Protein AF-A0A6J4TIH1-F1 (afdb_monomer_lite)

pLDDT: mean 70.91, std 15.76, range [43.62, 89.94]

InterPro domains:
  IPR004869 Membrane transport protein MMPL domain [PF03176] (9-91)
  IPR050545 HpnN/MmpL-like transporters [PTHR33406] (1-101)

Foldseek 3Di:
DCCVPPVVPCCVVLPPDPDDPPPVCLVVVLCVVVVVLVCVLVCQLVVQLVVLVVVPDDNVVSNVVSCVVCVVVSVVVVVVVLVVLVVLCPDPDPSSVSSSVD

Radius of gyration: 19.24 Å; chains: 1; bounding box: 38×25×51 Å

Structure (mmCIF, N/CA/C/O backbone):
data_AF-A0A6J4TIH1-F1
#
_entry.id   AF-A0A6J4TIH1-F1
#
loop_
_atom_site.group_PDB
_atom_site.id
_atom_site.type_symbol
_atom_site.label_atom_id
_atom_site.label_alt_id
_atom_site.label_comp_id
_atom_site.label_asym_id
_atom_site.label_entity_id
_atom_site.label_seq_id
_atom_site.pdbx_PDB_ins_code
_atom_site.Cartn_x
_atom_site.Cartn_y
_atom_site.Cartn_z
_atom_site.occupancy
_atom_site.B_iso_or_equiv
_atom_site.auth_seq_id
_atom_site.auth_comp_id
_atom_site.auth_asym_id
_atom_site.auth_atom_id
_atom_site.pdbx_PDB_model_num
ATOM 1 N N . MET A 1 1 ? 11.402 -14.692 -13.333 1.00 46.19 1 MET A N 1
ATOM 2 C CA . MET A 1 1 ? 12.532 -13.768 -13.571 1.00 46.19 1 MET A CA 1
ATOM 3 C C . MET A 1 1 ? 13.508 -14.311 -14.611 1.00 46.19 1 MET A C 1
ATOM 5 O O . MET A 1 1 ? 13.666 -13.656 -15.622 1.00 46.19 1 MET A O 1
ATOM 9 N N . VAL A 1 2 ? 14.082 -15.512 -14.465 1.00 50.81 2 VAL A N 1
ATOM 10 C CA . VAL A 1 2 ? 14.968 -16.083 -15.508 1.00 50.81 2 VAL A CA 1
ATOM 11 C C . VAL A 1 2 ? 14.194 -16.576 -16.745 1.00 50.81 2 VAL A C 1
ATOM 13 O O . VAL A 1 2 ? 14.565 -16.234 -17.856 1.00 50.81 2 VAL A O 1
ATOM 16 N N . ALA A 1 3 ? 13.060 -17.266 -16.582 1.00 48.56 3 ALA A N 1
ATOM 17 C CA . ALA A 1 3 ? 12.321 -17.844 -17.719 1.00 48.56 3 ALA A CA 1
ATOM 18 C C . ALA A 1 3 ? 11.703 -16.809 -18.690 1.00 48.56 3 ALA A C 1
ATOM 20 O O . ALA A 1 3 ? 11.668 -17.024 -19.893 1.00 48.56 3 ALA A O 1
ATOM 21 N N . VAL A 1 4 ? 11.253 -15.654 -18.189 1.00 53.22 4 VAL A N 1
ATOM 22 C CA . VAL A 1 4 ? 10.626 -14.609 -19.028 1.00 53.22 4 VAL A CA 1
ATOM 23 C C . VAL A 1 4 ? 11.677 -13.746 -19.742 1.00 53.22 4 VAL A C 1
ATOM 25 O O . VAL A 1 4 ? 11.429 -13.256 -20.838 1.00 53.22 4 VAL A O 1
ATOM 28 N N . PHE A 1 5 ? 12.868 -13.594 -19.148 1.00 51.56 5 PHE A N 1
ATOM 29 C CA . PHE A 1 5 ? 13.918 -12.700 -19.651 1.00 51.56 5 PHE A CA 1
ATOM 30 C C . PHE A 1 5 ? 15.102 -13.418 -20.327 1.00 51.56 5 PHE A C 1
ATOM 32 O O . PHE A 1 5 ? 15.787 -12.781 -21.120 1.00 51.56 5 PHE A O 1
ATOM 39 N N . GLN A 1 6 ? 15.352 -14.710 -20.061 1.00 47.53 6 GLN A N 1
ATOM 40 C CA . GLN A 1 6 ? 16.402 -15.497 -20.737 1.00 47.53 6 GLN A CA 1
ATOM 41 C C . GLN A 1 6 ? 15.868 -16.439 -21.825 1.00 47.53 6 GLN A C 1
ATOM 43 O O . GLN A 1 6 ? 16.537 -16.598 -22.840 1.00 47.53 6 GLN A O 1
ATOM 48 N N . GLU A 1 7 ? 14.684 -17.044 -21.660 1.00 49.09 7 GLU A N 1
ATOM 49 C CA . GLU A 1 7 ? 14.165 -18.044 -22.618 1.00 49.09 7 GLU A CA 1
ATOM 50 C C . GLU A 1 7 ? 13.254 -17.457 -23.710 1.00 49.09 7 GLU A C 1
ATOM 52 O O . GLU A 1 7 ? 12.718 -18.188 -24.538 1.00 49.09 7 GLU A O 1
ATOM 57 N N . GLY A 1 8 ? 13.077 -16.133 -23.759 1.00 48.53 8 GLY A N 1
ATOM 58 C CA . GLY A 1 8 ? 12.398 -15.478 -24.881 1.00 48.53 8 GLY A CA 1
ATOM 59 C C . GLY A 1 8 ? 10.895 -15.761 -24.995 1.00 48.53 8 GLY A C 1
ATOM 60 O O . GLY A 1 8 ? 10.289 -15.399 -26.004 1.00 48.53 8 GLY A O 1
ATOM 61 N N . ILE A 1 9 ? 10.254 -16.337 -23.973 1.00 46.22 9 ILE A N 1
ATOM 62 C CA . ILE A 1 9 ? 8.791 -16.463 -23.931 1.00 46.22 9 ILE A CA 1
ATOM 63 C C . ILE A 1 9 ? 8.204 -15.082 -23.591 1.00 46.22 9 ILE A C 1
ATOM 65 O O . ILE A 1 9 ? 8.016 -14.733 -22.429 1.00 46.22 9 ILE A O 1
ATOM 69 N N . GLY A 1 10 ? 7.970 -14.272 -24.632 1.00 46.09 10 GLY A N 1
ATOM 70 C CA . GLY A 1 10 ? 7.371 -12.930 -24.552 1.00 46.09 10 GLY A CA 1
ATOM 71 C C . GLY A 1 10 ? 8.274 -11.773 -25.004 1.00 46.09 10 GLY A C 1
ATOM 72 O O . GLY A 1 10 ? 7.787 -10.657 -25.174 1.00 46.09 10 GLY A O 1
ATOM 73 N N . ALA A 1 11 ? 9.559 -12.031 -25.275 1.00 46.50 11 ALA A N 1
ATOM 74 C CA . ALA A 1 11 ? 10.525 -11.005 -25.689 1.00 46.50 11 ALA A CA 1
ATOM 75 C C . ALA A 1 11 ? 10.183 -10.347 -27.043 1.00 46.50 11 ALA A C 1
ATOM 77 O O . ALA A 1 11 ? 10.434 -9.156 -27.234 1.00 46.50 11 ALA A O 1
ATOM 78 N N . SER A 1 12 ? 9.536 -11.080 -27.960 1.00 45.31 12 SER A N 1
ATOM 79 C CA . SER A 1 12 ? 9.187 -10.555 -29.290 1.00 45.31 12 SER A CA 1
ATOM 80 C C . SER A 1 12 ? 7.932 -9.673 -29.313 1.00 45.31 12 SER A C 1
ATOM 82 O O . SER A 1 12 ? 7.737 -8.950 -30.285 1.00 45.31 12 SER A O 1
ATOM 84 N N . LEU A 1 13 ? 7.082 -9.697 -28.276 1.00 47.72 13 LEU A N 1
ATOM 85 C CA . LEU A 1 13 ? 5.905 -8.815 -28.203 1.00 47.72 13 LEU A CA 1
ATOM 86 C C . LEU A 1 13 ? 6.241 -7.435 -27.617 1.00 47.72 13 LEU A C 1
ATOM 88 O O . LEU A 1 13 ? 5.481 -6.489 -27.799 1.00 47.72 13 LEU A O 1
ATOM 92 N N . ILE A 1 14 ? 7.376 -7.315 -26.920 1.00 48.47 14 ILE A N 1
ATOM 93 C CA . ILE A 1 14 ? 7.751 -6.119 -26.147 1.00 48.47 14 ILE A CA 1
ATOM 94 C C . ILE A 1 14 ? 8.839 -5.296 -26.868 1.00 48.47 14 ILE A C 1
ATOM 96 O O . ILE A 1 14 ? 9.144 -4.172 -26.463 1.00 48.47 14 ILE A O 1
ATOM 100 N N . GLY A 1 15 ? 9.376 -5.786 -27.993 1.00 46.56 15 GLY A N 1
ATOM 101 C CA . GLY A 1 15 ? 10.412 -5.079 -28.757 1.00 46.56 15 GLY A CA 1
ATOM 102 C C . GLY A 1 15 ? 11.710 -4.922 -27.964 1.00 46.56 15 GLY A C 1
ATOM 103 O O . GLY A 1 15 ? 12.391 -3.907 -28.083 1.00 46.56 15 GLY A O 1
ATOM 104 N N . ALA A 1 16 ? 12.013 -5.894 -27.101 1.00 47.56 16 ALA A N 1
ATOM 105 C CA . ALA A 1 16 ? 13.314 -5.997 -26.468 1.00 47.56 16 ALA A CA 1
ATOM 106 C C . ALA A 1 16 ? 14.257 -6.637 -27.487 1.00 47.56 16 ALA A C 1
ATOM 108 O O . ALA A 1 16 ? 14.417 -7.857 -27.515 1.00 47.56 16 ALA A O 1
ATOM 109 N N . ASP A 1 17 ? 14.833 -5.808 -28.360 1.00 43.62 17 ASP A N 1
ATOM 110 C CA . ASP A 1 17 ? 15.997 -6.236 -29.118 1.00 43.62 17 ASP A CA 1
ATOM 111 C C . ASP A 1 17 ? 17.063 -6.686 -28.116 1.00 43.62 17 ASP A C 1
ATOM 113 O O . ASP A 1 17 ? 17.471 -5.965 -27.203 1.00 43.62 17 ASP A O 1
ATOM 117 N N . SER A 1 18 ? 17.405 -7.956 -28.265 1.00 45.50 18 SER A N 1
ATOM 118 C CA . SER A 1 18 ? 18.535 -8.679 -27.709 1.00 45.50 18 SER A CA 1
ATOM 119 C C . SER A 1 18 ? 19.646 -7.761 -27.176 1.00 45.50 18 SER A C 1
ATOM 121 O O . SER A 1 18 ? 20.393 -7.171 -27.951 1.00 45.50 18 SER A O 1
ATOM 123 N N . GLY A 1 19 ? 19.809 -7.700 -25.850 1.00 43.66 19 GLY A N 1
ATOM 124 C CA . GLY A 1 19 ? 21.069 -7.243 -25.251 1.00 43.66 19 GLY A CA 1
ATOM 125 C C . GLY A 1 19 ? 21.068 -5.921 -24.487 1.00 43.66 19 GLY A C 1
ATOM 126 O O . GLY A 1 19 ? 22.111 -5.275 -24.442 1.00 43.66 19 GLY A O 1
ATOM 127 N N . VAL A 1 20 ? 19.978 -5.526 -23.822 1.00 49.59 20 VAL A N 1
ATOM 128 C CA . VAL A 1 20 ? 20.080 -4.479 -22.789 1.00 49.59 20 VAL A CA 1
ATOM 129 C C . VAL A 1 20 ? 20.396 -5.134 -21.439 1.00 49.59 20 VAL A C 1
ATOM 131 O O . VAL A 1 20 ? 19.576 -5.914 -20.947 1.00 49.59 20 VAL A O 1
ATOM 134 N N . PRO A 1 21 ? 21.572 -4.872 -20.829 1.00 50.31 21 PRO A N 1
ATOM 135 C CA . PRO A 1 21 ? 21.892 -5.376 -19.500 1.00 50.31 21 PRO A CA 1
ATOM 136 C C . PRO A 1 21 ? 20.811 -4.927 -18.520 1.00 50.31 21 PRO A C 1
ATOM 138 O O . PRO A 1 21 ? 20.449 -3.749 -18.510 1.00 50.31 21 PRO A O 1
ATOM 141 N N . 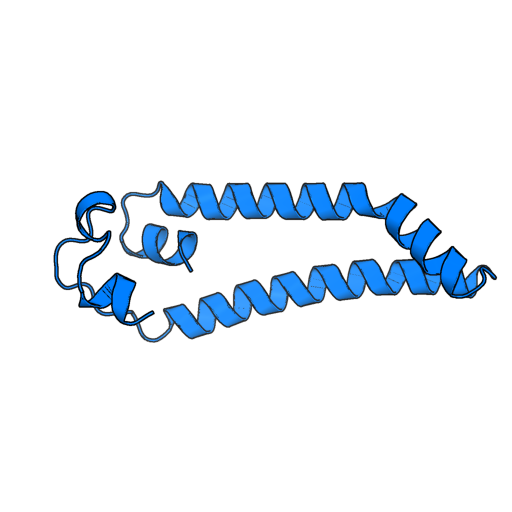ILE A 1 22 ? 20.311 -5.836 -17.676 1.00 53.75 22 ILE A N 1
ATOM 142 C CA . ILE A 1 22 ? 19.524 -5.429 -16.507 1.00 53.75 22 ILE A CA 1
ATOM 143 C C . ILE A 1 22 ? 20.420 -4.477 -15.725 1.00 53.75 22 ILE A C 1
ATOM 145 O O . ILE A 1 22 ? 21.454 -4.883 -15.192 1.00 53.75 22 ILE A O 1
ATOM 149 N N . ILE A 1 23 ? 20.062 -3.198 -15.709 1.00 57.59 23 ILE A N 1
ATOM 150 C CA . ILE A 1 23 ? 20.846 -2.205 -14.995 1.00 57.59 23 ILE A CA 1
ATOM 151 C C . ILE A 1 23 ? 20.732 -2.581 -13.517 1.00 57.59 23 ILE A C 1
ATOM 153 O O . ILE A 1 23 ? 19.625 -2.638 -12.987 1.00 57.59 23 ILE A O 1
ATOM 157 N N . SER A 1 24 ? 21.848 -2.880 -12.849 1.00 65.94 24 SER A N 1
ATOM 158 C CA . SER A 1 24 ? 21.854 -3.482 -11.503 1.00 65.94 24 SER A CA 1
ATOM 159 C C . SER A 1 24 ? 21.087 -2.682 -10.435 1.00 65.94 24 SER A C 1
ATOM 161 O O . SER A 1 24 ? 20.780 -3.221 -9.376 1.00 65.94 24 SER A O 1
ATOM 163 N N . PHE A 1 25 ? 20.752 -1.413 -10.697 1.00 68.94 25 PHE A N 1
ATOM 164 C CA . PHE A 1 25 ? 19.943 -0.570 -9.809 1.00 68.94 25 PHE A CA 1
ATOM 165 C C . PHE A 1 25 ? 18.424 -0.770 -9.959 1.00 68.94 25 PHE A C 1
ATOM 167 O O . PHE A 1 25 ? 17.672 -0.387 -9.064 1.00 68.94 25 PHE A O 1
ATOM 174 N N . LEU A 1 26 ? 17.962 -1.372 -11.060 1.00 69.50 26 LEU A N 1
ATOM 175 C CA . LEU A 1 26 ? 16.541 -1.497 -11.383 1.00 69.50 26 LEU A CA 1
ATOM 176 C C . LEU A 1 26 ? 15.764 -2.318 -10.334 1.00 69.50 26 LEU A C 1
ATOM 178 O O . LEU A 1 26 ? 14.747 -1.824 -9.850 1.00 69.50 26 LEU A O 1
ATOM 182 N N . PRO A 1 27 ? 16.248 -3.491 -9.867 1.00 72.56 27 PRO A N 1
ATOM 183 C CA . PRO A 1 27 ? 15.567 -4.240 -8.807 1.00 72.56 27 PRO A CA 1
ATOM 184 C C . PRO A 1 27 ? 15.548 -3.503 -7.462 1.00 72.56 27 PRO A C 1
ATOM 186 O O . PRO A 1 27 ? 14.560 -3.571 -6.737 1.00 72.56 27 PRO A O 1
ATOM 189 N N . VAL A 1 28 ? 16.623 -2.779 -7.130 1.00 80.62 28 VAL A N 1
ATOM 190 C CA . VAL A 1 28 ? 16.723 -2.001 -5.881 1.00 80.62 28 VAL A CA 1
ATOM 191 C C . VAL A 1 28 ? 15.705 -0.865 -5.878 1.00 80.62 28 VAL A C 1
ATOM 193 O O . VAL A 1 28 ? 15.043 -0.614 -4.876 1.00 80.62 28 VAL A O 1
ATOM 196 N N . MET A 1 29 ? 15.551 -0.199 -7.014 1.00 77.12 29 MET A N 1
ATOM 197 C CA . MET A 1 29 ? 14.593 0.880 -7.186 1.00 77.12 29 MET A CA 1
ATOM 198 C C . MET A 1 29 ? 13.147 0.384 -7.219 1.00 77.12 29 MET A C 1
ATOM 200 O O . MET A 1 29 ? 12.304 0.987 -6.564 1.00 77.12 29 MET A O 1
ATOM 204 N N . LEU A 1 30 ? 12.855 -0.720 -7.916 1.00 76.75 30 LEU A N 1
ATOM 205 C CA . LEU A 1 30 ? 11.534 -1.357 -7.871 1.00 76.75 30 LEU A CA 1
ATOM 206 C C . LEU A 1 30 ? 11.171 -1.751 -6.441 1.00 76.75 30 LEU A C 1
ATOM 208 O O . LEU A 1 30 ? 10.081 -1.432 -5.975 1.00 76.75 30 LEU A O 1
ATOM 212 N N . PHE A 1 31 ? 12.112 -2.360 -5.713 1.00 80.00 31 PHE A N 1
ATOM 213 C CA . PHE A 1 31 ? 11.930 -2.659 -4.299 1.00 80.00 31 PHE A CA 1
ATOM 214 C C . PHE A 1 31 ? 11.636 -1.391 -3.490 1.00 80.00 31 PHE A C 1
ATOM 216 O O . PHE A 1 31 ? 10.671 -1.374 -2.736 1.00 80.00 31 PHE A O 1
ATOM 223 N N . ALA A 1 32 ? 12.409 -0.317 -3.675 1.00 83.56 32 ALA A N 1
ATOM 224 C CA . ALA A 1 32 ? 12.193 0.946 -2.972 1.00 83.56 32 ALA A CA 1
ATOM 225 C C . ALA A 1 32 ? 10.815 1.566 -3.272 1.00 83.56 32 ALA A C 1
ATOM 227 O O . ALA A 1 32 ? 10.136 2.005 -2.346 1.00 83.56 32 ALA A O 1
ATOM 228 N N . ILE A 1 33 ? 10.379 1.563 -4.537 1.00 81.44 33 ILE A N 1
ATOM 229 C CA . ILE A 1 33 ? 9.079 2.103 -4.958 1.00 81.44 33 ILE A CA 1
ATOM 230 C C . ILE A 1 33 ? 7.936 1.260 -4.388 1.00 81.44 33 ILE A C 1
ATOM 232 O O . ILE A 1 33 ? 7.037 1.807 -3.755 1.00 81.44 33 ILE A O 1
ATOM 236 N N . LEU A 1 34 ? 7.973 -0.063 -4.569 1.00 82.31 34 LEU A N 1
ATOM 237 C CA . LEU A 1 34 ? 6.929 -0.967 -4.077 1.00 82.31 34 LEU A CA 1
ATOM 238 C C . LEU A 1 34 ? 6.851 -0.959 -2.548 1.00 82.31 34 LEU A C 1
ATOM 240 O O . LEU A 1 34 ? 5.759 -0.958 -1.980 1.00 82.31 34 LEU A O 1
ATOM 244 N N . PHE A 1 35 ? 8.002 -0.931 -1.874 1.00 83.81 35 PHE A N 1
ATOM 245 C CA . PHE A 1 35 ? 8.069 -0.883 -0.419 1.00 83.81 35 PHE A CA 1
ATOM 246 C C . PHE A 1 35 ? 7.566 0.455 0.130 1.00 83.81 35 PHE A C 1
ATOM 248 O O . PHE A 1 35 ? 6.758 0.455 1.057 1.00 83.81 35 PHE A O 1
ATOM 255 N N . GLY A 1 36 ? 7.988 1.579 -0.459 1.00 83.19 36 GLY A N 1
ATOM 256 C CA . GLY A 1 36 ? 7.498 2.907 -0.083 1.00 83.19 36 GLY A CA 1
ATOM 257 C C . GLY A 1 36 ? 5.989 3.023 -0.280 1.00 83.19 36 GLY A C 1
ATOM 258 O O . GLY A 1 36 ? 5.267 3.403 0.637 1.00 83.19 36 GLY A O 1
ATOM 259 N N . LEU A 1 37 ? 5.496 2.565 -1.430 1.00 80.31 37 LEU A N 1
ATOM 260 C CA . LEU A 1 37 ? 4.072 2.566 -1.733 1.00 80.31 37 LEU A CA 1
ATOM 261 C C . LEU A 1 37 ? 3.266 1.699 -0.747 1.00 80.31 37 LEU A C 1
ATOM 263 O O . LEU A 1 37 ? 2.200 2.096 -0.280 1.00 80.31 37 LEU A O 1
ATOM 267 N N . SER A 1 38 ? 3.788 0.522 -0.396 1.00 82.50 38 SER A N 1
ATOM 268 C CA . SER A 1 38 ? 3.181 -0.370 0.597 1.00 82.50 38 SER A CA 1
ATOM 269 C C . SER A 1 38 ? 3.134 0.258 1.994 1.00 82.50 38 SER A C 1
ATOM 271 O O . SER A 1 38 ? 2.114 0.155 2.681 1.00 82.50 38 SER A O 1
ATOM 273 N N . MET A 1 39 ? 4.209 0.940 2.409 1.00 86.38 39 MET A N 1
ATOM 274 C CA . MET A 1 39 ? 4.271 1.627 3.700 1.00 86.38 39 MET A CA 1
ATOM 275 C C . MET A 1 39 ? 3.206 2.721 3.791 1.00 86.38 39 MET A C 1
ATOM 277 O O . MET A 1 39 ? 2.466 2.756 4.775 1.00 86.38 39 MET A O 1
ATOM 281 N N . ASP A 1 40 ? 3.069 3.541 2.751 1.00 80.81 40 ASP A N 1
ATOM 282 C CA . ASP A 1 40 ? 2.095 4.632 2.721 1.00 80.81 40 ASP A CA 1
ATOM 283 C C . ASP A 1 40 ? 0.656 4.105 2.839 1.00 80.81 40 ASP A C 1
ATOM 285 O O . ASP A 1 40 ? -0.147 4.648 3.602 1.00 80.81 40 ASP A O 1
ATOM 289 N N . TYR A 1 41 ? 0.330 2.988 2.180 1.00 81.44 41 TYR A N 1
ATOM 290 C CA . TYR A 1 41 ? -0.996 2.373 2.295 1.00 81.44 41 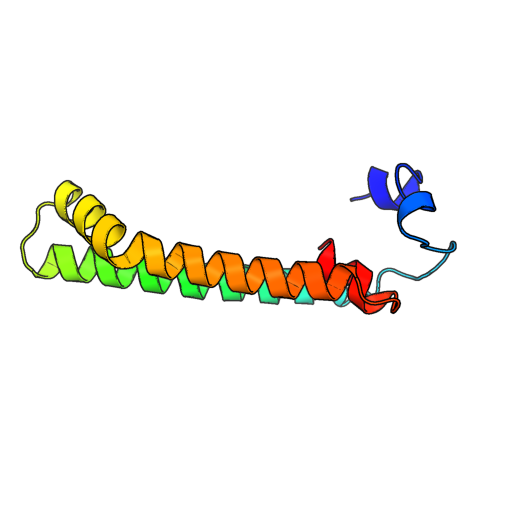TYR A CA 1
ATOM 291 C C . TYR A 1 41 ? -1.250 1.721 3.650 1.00 81.44 41 TYR A C 1
ATOM 293 O O . TYR A 1 41 ? -2.314 1.934 4.240 1.00 81.44 41 TYR A O 1
ATOM 301 N N . ASN A 1 42 ? -0.300 0.929 4.154 1.00 83.25 42 ASN A N 1
ATOM 302 C CA . ASN A 1 42 ? -0.481 0.229 5.422 1.00 83.25 42 ASN A CA 1
ATOM 303 C C . ASN A 1 42 ? -0.592 1.208 6.583 1.00 83.25 42 ASN A C 1
ATOM 305 O O . ASN A 1 42 ? -1.461 1.030 7.432 1.00 83.25 42 ASN A O 1
ATOM 309 N N . VAL A 1 43 ? 0.236 2.255 6.608 1.00 84.38 43 VAL A N 1
ATOM 310 C CA . VAL A 1 43 ? 0.185 3.278 7.657 1.00 84.38 43 VAL A CA 1
ATOM 311 C C . VAL A 1 43 ? -1.141 4.032 7.603 1.00 84.38 43 VAL A C 1
ATOM 313 O O . VAL A 1 43 ? -1.776 4.213 8.643 1.00 84.38 43 VAL A O 1
ATOM 316 N N . PHE A 1 44 ? -1.613 4.411 6.412 1.00 83.12 44 PHE A N 1
ATOM 317 C CA . PHE A 1 44 ? -2.884 5.124 6.278 1.00 83.12 44 PHE A CA 1
ATOM 318 C C . PHE A 1 44 ? -4.085 4.255 6.676 1.00 83.12 44 PHE A C 1
ATOM 320 O O . PHE A 1 44 ? -4.995 4.727 7.357 1.00 83.12 44 PHE A O 1
ATOM 327 N N . LEU A 1 45 ? -4.079 2.972 6.302 1.00 84.62 45 LEU A N 1
ATOM 328 C CA . LEU A 1 45 ? -5.119 2.019 6.683 1.00 84.62 45 LEU A CA 1
ATOM 329 C C . LEU A 1 45 ? -5.108 1.756 8.197 1.00 84.62 45 LEU A C 1
ATOM 331 O O . LEU A 1 45 ? -6.151 1.871 8.845 1.00 84.62 45 LEU A O 1
ATOM 335 N N . LEU A 1 46 ? -3.940 1.449 8.776 1.00 86.56 46 LEU A N 1
ATOM 336 C CA . LEU A 1 46 ? -3.814 1.182 10.211 1.00 86.56 46 LEU A CA 1
ATOM 337 C C . LEU A 1 46 ? -4.180 2.398 11.051 1.00 86.56 46 LEU A C 1
ATOM 339 O O . LEU A 1 46 ? -4.887 2.239 12.040 1.00 86.56 46 LEU A O 1
ATOM 343 N N . SER A 1 47 ? -3.732 3.596 10.664 1.00 87.00 47 SER A N 1
ATOM 344 C CA . SER A 1 47 ? -4.028 4.830 11.398 1.00 87.00 47 SER A CA 1
ATOM 345 C C . SER A 1 47 ? -5.531 5.020 11.587 1.00 87.00 47 SER A C 1
ATOM 347 O O . SER A 1 47 ? -5.960 5.500 12.630 1.00 87.00 47 SER A O 1
ATOM 349 N N . ARG A 1 48 ? -6.333 4.597 10.612 1.00 83.56 48 ARG A N 1
ATOM 350 C CA . ARG A 1 48 ? -7.779 4.824 10.576 1.00 83.56 48 ARG A CA 1
ATOM 351 C C . ARG A 1 48 ? -8.567 3.737 11.279 1.00 83.56 48 ARG A C 1
ATOM 353 O O . ARG A 1 48 ? -9.552 4.030 11.947 1.00 83.56 48 ARG A O 1
ATOM 360 N N . ILE A 1 49 ? -8.095 2.496 11.189 1.00 85.88 49 ILE A N 1
ATOM 361 C CA . ILE A 1 49 ? -8.582 1.407 12.043 1.00 85.88 49 ILE A CA 1
ATOM 362 C C . ILE A 1 49 ? -8.287 1.736 13.513 1.00 85.88 49 ILE A C 1
ATOM 364 O O . ILE A 1 49 ? -9.136 1.528 14.374 1.00 85.88 49 ILE A O 1
ATOM 368 N N . HIS A 1 50 ? -7.105 2.288 13.796 1.00 87.06 50 HIS A N 1
ATOM 369 C CA . HIS A 1 50 ? -6.709 2.695 15.140 1.00 87.06 50 HIS A CA 1
ATOM 370 C C . HIS A 1 50 ? -7.519 3.894 15.655 1.00 87.06 50 HIS A C 1
ATOM 372 O O . HIS A 1 50 ? -7.923 3.896 16.811 1.00 87.06 50 HIS A O 1
ATOM 378 N N . GLU A 1 51 ? -7.813 4.878 14.803 1.00 87.00 51 GLU A N 1
ATOM 379 C CA . GLU A 1 51 ? -8.698 6.002 15.136 1.00 87.00 51 GLU A CA 1
ATOM 380 C C . GLU A 1 51 ? -10.109 5.515 15.501 1.00 87.00 51 GLU A C 1
ATOM 382 O O . GLU A 1 51 ? -10.602 5.855 16.572 1.00 87.00 51 GLU A O 1
ATOM 387 N N . ALA A 1 52 ? -10.703 4.619 14.701 1.00 84.75 52 ALA A N 1
ATOM 388 C CA . ALA A 1 52 ? -12.004 4.014 15.010 1.00 84.75 52 ALA A CA 1
ATOM 389 C C . ALA A 1 52 ? -11.981 3.200 16.319 1.00 84.75 52 ALA A C 1
ATOM 391 O O . ALA A 1 52 ? -12.932 3.225 17.096 1.00 84.75 52 ALA A O 1
ATOM 392 N N . TYR A 1 53 ? -10.878 2.502 16.602 1.00 87.94 53 TYR A N 1
ATOM 393 C CA . TYR A 1 53 ? -10.698 1.795 17.872 1.00 87.94 53 TYR A CA 1
ATOM 394 C C . TYR A 1 53 ? -10.609 2.754 19.069 1.00 87.94 53 TYR A C 1
ATOM 396 O O . TYR A 1 53 ? -11.225 2.510 20.104 1.00 87.94 53 TYR A O 1
ATOM 404 N N . ASN A 1 54 ? -9.895 3.873 18.923 1.00 89.94 54 ASN A N 1
ATOM 405 C CA . ASN A 1 54 ? -9.790 4.899 19.963 1.00 89.94 54 ASN A CA 1
ATOM 406 C C . ASN A 1 54 ? -11.112 5.652 20.191 1.00 89.94 54 ASN A C 1
ATOM 408 O O . ASN A 1 54 ? -11.355 6.114 21.303 1.00 89.94 54 ASN A O 1
ATOM 412 N N . GLU A 1 55 ? -11.978 5.741 19.178 1.00 87.88 55 GLU A N 1
ATOM 413 C CA . GLU A 1 55 ? -13.349 6.264 19.300 1.00 87.88 55 GLU A CA 1
ATOM 414 C C . GLU A 1 55 ? -14.283 5.331 20.101 1.00 87.88 55 GLU A C 1
ATOM 416 O O . GLU A 1 55 ? -15.386 5.737 20.470 1.00 87.88 55 GLU A O 1
ATOM 421 N N . GLY A 1 56 ? -13.832 4.116 20.441 1.00 88.50 56 GLY A N 1
ATOM 422 C CA . GLY A 1 56 ? -14.548 3.175 21.305 1.00 88.50 56 GLY A CA 1
ATOM 423 C C . GLY A 1 56 ? -15.169 1.978 20.583 1.00 88.50 56 GLY A C 1
ATOM 424 O O . GLY A 1 56 ? -15.863 1.189 21.230 1.00 88.50 56 GLY A O 1
ATOM 425 N N . ASP A 1 57 ? -14.921 1.805 19.279 1.00 86.44 57 ASP A N 1
ATOM 426 C CA . ASP A 1 57 ? -15.390 0.622 18.556 1.00 86.44 57 ASP A CA 1
ATOM 427 C C . ASP A 1 57 ? -14.720 -0.655 19.083 1.00 86.44 57 ASP A C 1
ATOM 429 O O . ASP A 1 57 ? -13.540 -0.691 19.452 1.00 86.44 57 ASP A O 1
ATOM 433 N N . ARG A 1 58 ? -15.457 -1.770 19.042 1.00 89.81 58 ARG A N 1
ATOM 434 C CA . ARG A 1 58 ? -14.867 -3.090 19.297 1.00 89.81 58 ARG A CA 1
ATOM 435 C C . ARG A 1 58 ? -13.873 -3.426 18.178 1.00 89.81 58 ARG A C 1
ATOM 437 O O . ARG A 1 58 ? -14.130 -3.072 17.031 1.00 89.81 58 ARG A O 1
ATOM 444 N N . PRO A 1 59 ? -12.822 -4.234 18.429 1.00 85.12 59 PRO A N 1
ATOM 445 C CA . PRO A 1 59 ? -11.759 -4.499 17.449 1.00 85.12 59 PRO A CA 1
ATOM 446 C C . PRO A 1 59 ? -12.249 -4.896 16.048 1.00 85.12 59 PRO A C 1
ATOM 448 O O . PRO A 1 59 ? -11.681 -4.495 15.037 1.00 85.12 59 PRO A O 1
ATOM 451 N N . ARG A 1 60 ? -13.327 -5.686 15.975 1.00 87.81 60 ARG A N 1
ATOM 452 C CA . ARG A 1 60 ? -13.926 -6.115 14.705 1.00 87.81 60 ARG A CA 1
ATOM 453 C C . ARG A 1 60 ? -14.700 -4.993 14.006 1.00 87.81 60 ARG A C 1
ATOM 455 O O . ARG A 1 60 ? -14.692 -4.933 12.782 1.00 87.81 60 ARG A O 1
ATOM 462 N N . GLU A 1 61 ? -15.369 -4.135 14.765 1.00 87.56 61 GLU A N 1
ATOM 463 C CA . GLU A 1 61 ? -16.131 -2.996 14.245 1.00 87.56 61 GLU A CA 1
ATOM 464 C C . GLU A 1 61 ? -15.190 -1.904 13.735 1.00 87.56 61 GLU A C 1
ATOM 466 O O . GLU A 1 61 ? -15.393 -1.425 12.623 1.00 87.56 61 GLU A O 1
ATOM 471 N N . SER A 1 62 ? -14.080 -1.638 14.434 1.00 86.75 62 SER A N 1
ATOM 472 C CA . SER A 1 62 ? -13.063 -0.665 14.006 1.00 86.75 62 SER A CA 1
ATOM 473 C C . SER A 1 62 ? -12.461 -1.007 12.640 1.00 86.75 62 SER A C 1
ATOM 475 O O . SER A 1 62 ? -12.208 -0.121 11.826 1.00 86.75 62 SER A O 1
ATOM 477 N N . VAL A 1 63 ? -12.260 -2.300 12.350 1.00 86.06 63 VAL A N 1
ATOM 478 C CA . VAL A 1 63 ? -11.782 -2.756 11.032 1.00 86.06 63 VAL A CA 1
ATOM 479 C C . VAL A 1 63 ? -12.843 -2.519 9.956 1.00 86.06 63 VAL A C 1
ATOM 481 O O . VAL A 1 63 ? -12.522 -2.014 8.882 1.00 86.06 63 VAL A O 1
ATOM 484 N N . ILE A 1 64 ? -14.110 -2.839 10.239 1.00 86.81 64 ILE A N 1
ATOM 485 C CA . ILE A 1 64 ? -15.219 -2.659 9.289 1.00 86.81 64 ILE A CA 1
ATOM 486 C C . ILE A 1 64 ? -15.442 -1.168 8.999 1.00 86.81 64 ILE A C 1
ATOM 488 O O . ILE A 1 64 ? -15.546 -0.779 7.835 1.00 86.81 64 ILE A O 1
ATOM 492 N N . HIS A 1 65 ? -15.466 -0.324 10.030 1.00 85.25 65 HIS A N 1
ATOM 493 C CA . HIS A 1 65 ? -15.621 1.122 9.892 1.00 85.25 65 HIS A CA 1
ATOM 494 C C . HIS A 1 65 ? -14.408 1.781 9.234 1.00 85.25 65 HIS A C 1
ATOM 496 O O . HIS A 1 65 ? -14.581 2.550 8.284 1.00 85.25 65 HIS A O 1
ATOM 502 N N . GLY A 1 66 ? -13.190 1.442 9.666 1.00 82.56 66 GLY A N 1
ATOM 503 C CA . GLY A 1 66 ? -11.956 1.957 9.074 1.00 82.56 66 GLY A CA 1
ATOM 504 C C . GLY A 1 66 ? -11.857 1.623 7.584 1.00 82.56 66 GLY A C 1
ATOM 505 O O . GLY A 1 66 ? -11.583 2.499 6.760 1.00 82.56 66 GLY A O 1
ATOM 506 N N . MET A 1 67 ? -12.184 0.382 7.210 1.00 83.00 67 MET A N 1
ATOM 507 C CA . MET A 1 67 ? -12.166 -0.046 5.812 1.00 83.00 67 MET A CA 1
ATOM 508 C C . MET A 1 67 ? -13.325 0.543 4.996 1.00 83.00 67 MET A C 1
ATOM 510 O O . MET A 1 67 ? -13.122 0.943 3.851 1.00 83.00 67 MET A O 1
ATOM 514 N N . GLY A 1 68 ? -14.522 0.669 5.575 1.00 83.56 68 GLY A N 1
ATOM 515 C CA . GLY A 1 68 ? -15.683 1.256 4.902 1.00 83.56 68 GLY A CA 1
ATOM 516 C C . GLY A 1 68 ? -15.527 2.750 4.600 1.00 83.56 68 GLY A C 1
ATOM 517 O O . GLY A 1 68 ? -15.943 3.214 3.537 1.00 83.56 68 GLY A O 1
ATOM 518 N N . ARG A 1 69 ? -14.890 3.507 5.502 1.00 78.19 69 ARG A N 1
ATOM 519 C CA . ARG A 1 69 ? -14.734 4.964 5.372 1.00 78.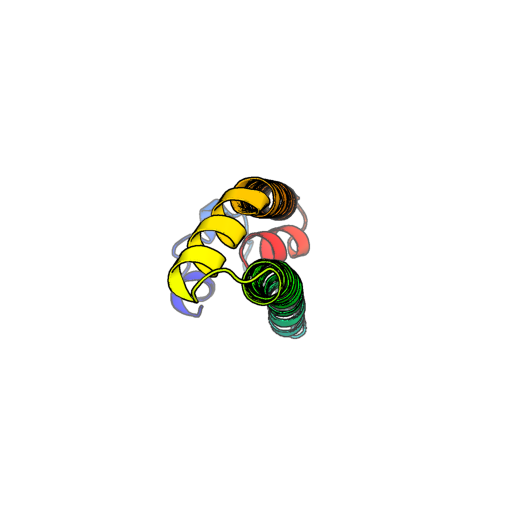19 69 ARG A CA 1
ATOM 520 C C . ARG A 1 69 ? -13.627 5.343 4.377 1.00 78.19 69 ARG A C 1
ATOM 522 O O . ARG A 1 69 ? -13.742 6.364 3.704 1.00 78.19 69 ARG A O 1
ATOM 529 N N . ILE A 1 70 ? -12.578 4.523 4.252 1.00 76.75 70 ILE A N 1
ATOM 530 C CA . ILE A 1 70 ? -11.348 4.883 3.513 1.00 76.75 70 ILE A CA 1
ATOM 531 C C . ILE A 1 70 ? -11.004 3.934 2.366 1.00 76.75 70 ILE A C 1
ATOM 533 O O . ILE A 1 70 ? -10.213 4.294 1.493 1.00 76.75 70 ILE A O 1
ATOM 537 N N . GLY A 1 71 ? -11.679 2.788 2.263 1.00 78.00 71 GLY A N 1
ATOM 538 C CA . GLY A 1 71 ? -11.460 1.821 1.188 1.00 78.00 71 GLY A CA 1
ATOM 539 C C . GLY A 1 71 ? -11.552 2.439 -0.208 1.00 78.00 71 GLY A C 1
ATOM 540 O O . GLY A 1 71 ? -10.699 2.170 -1.047 1.00 78.00 71 GLY A O 1
ATOM 541 N N . LYS A 1 72 ? -12.509 3.349 -0.449 1.00 82.31 72 LYS A N 1
ATOM 542 C CA . LYS A 1 72 ? -12.612 4.056 -1.740 1.00 82.31 72 LYS A CA 1
ATOM 543 C C . LYS A 1 72 ? -11.373 4.905 -2.035 1.00 82.31 72 LYS A C 1
ATOM 545 O O . LYS A 1 72 ? -10.868 4.853 -3.148 1.00 82.31 72 LYS A O 1
ATOM 550 N N . VAL A 1 73 ? -10.871 5.653 -1.052 1.00 83.94 73 VAL A N 1
ATOM 551 C CA . VAL A 1 73 ? -9.692 6.522 -1.212 1.00 83.94 73 VAL A CA 1
ATOM 552 C C . VAL A 1 73 ? -8.450 5.693 -1.547 1.00 83.94 73 VAL A C 1
ATOM 554 O O . VAL A 1 73 ? -7.724 6.034 -2.477 1.00 83.94 73 VAL A O 1
ATOM 557 N N . VAL A 1 74 ? -8.250 4.568 -0.853 1.00 80.75 74 VAL A N 1
ATOM 558 C CA . VAL A 1 74 ? -7.129 3.646 -1.109 1.00 80.75 74 VAL A CA 1
ATOM 559 C C . VAL A 1 74 ? -7.224 3.037 -2.509 1.00 80.75 74 VAL A C 1
ATOM 561 O O . VAL A 1 74 ? -6.230 3.001 -3.230 1.00 80.75 74 VAL A O 1
ATOM 564 N N . VAL A 1 75 ? -8.420 2.622 -2.936 1.00 83.00 75 VAL A N 1
ATOM 565 C CA . VAL A 1 75 ? -8.643 2.073 -4.284 1.00 83.00 75 VAL A CA 1
ATOM 566 C C . VAL A 1 75 ? -8.372 3.117 -5.371 1.00 83.00 75 VAL A C 1
ATOM 568 O O . VAL A 1 75 ? -7.715 2.798 -6.359 1.00 83.00 75 VAL A O 1
ATOM 571 N N . PHE A 1 76 ? -8.813 4.367 -5.194 1.00 87.81 76 PHE A N 1
ATOM 572 C CA . PHE A 1 76 ? -8.504 5.448 -6.139 1.00 87.81 76 PHE A CA 1
ATOM 573 C C . PHE A 1 76 ? -7.002 5.735 -6.218 1.00 87.81 76 PHE A C 1
ATOM 575 O O . PHE A 1 76 ? -6.471 5.874 -7.317 1.00 87.81 76 PHE A O 1
ATOM 582 N N . ALA A 1 77 ? -6.306 5.772 -5.081 1.00 83.12 77 ALA A N 1
ATOM 583 C CA . ALA A 1 77 ? -4.856 5.936 -5.061 1.00 83.12 77 ALA A CA 1
ATOM 584 C C . ALA A 1 77 ? -4.147 4.780 -5.791 1.00 83.12 77 ALA A C 1
ATOM 586 O O . ALA A 1 77 ? -3.270 5.028 -6.616 1.00 83.12 77 ALA A O 1
ATOM 587 N N . GLY A 1 78 ? -4.567 3.533 -5.557 1.00 81.94 78 GLY A N 1
ATOM 588 C CA . GLY A 1 78 ? -4.042 2.365 -6.269 1.00 81.94 78 GLY A CA 1
ATOM 589 C C . GLY A 1 78 ? -4.296 2.418 -7.780 1.00 81.94 78 GLY A C 1
ATOM 590 O O . GLY A 1 78 ? -3.404 2.101 -8.563 1.00 81.94 78 GLY A O 1
ATOM 591 N N . LEU A 1 79 ? -5.475 2.882 -8.206 1.00 85.62 79 LEU A N 1
ATOM 592 C CA . LEU A 1 79 ? -5.811 3.063 -9.624 1.00 85.62 79 LEU A CA 1
ATOM 593 C C . LEU A 1 79 ? -4.944 4.124 -10.307 1.00 85.62 79 LEU A C 1
ATOM 595 O O . LEU A 1 79 ? -4.499 3.909 -11.432 1.00 85.62 79 LEU A O 1
ATOM 599 N N . ILE A 1 80 ? -4.686 5.251 -9.639 1.00 87.75 80 ILE A N 1
ATOM 600 C CA . ILE A 1 80 ? -3.802 6.299 -10.168 1.00 87.75 80 ILE A CA 1
ATOM 601 C C . ILE A 1 80 ? -2.390 5.740 -10.3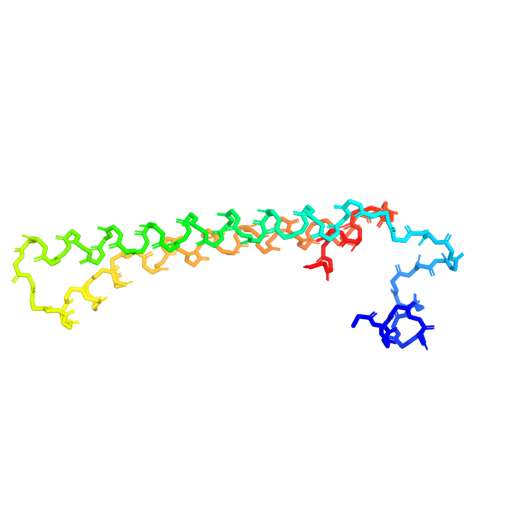53 1.00 87.75 80 ILE A C 1
ATOM 603 O O . ILE A 1 80 ? -1.806 5.908 -11.421 1.00 87.75 80 ILE A O 1
ATOM 607 N N . MET A 1 81 ? -1.872 5.018 -9.355 1.00 81.75 81 MET A N 1
ATOM 608 C CA . MET A 1 81 ? -0.557 4.382 -9.443 1.00 81.75 81 MET A CA 1
ATOM 609 C C . MET A 1 81 ? -0.500 3.367 -10.584 1.00 81.75 81 MET A C 1
ATOM 611 O O . MET A 1 81 ? 0.413 3.432 -11.403 1.00 81.75 81 MET A O 1
ATOM 615 N N . ALA A 1 82 ? -1.500 2.488 -10.699 1.00 80.06 82 ALA A N 1
ATOM 616 C CA . ALA A 1 82 ? -1.604 1.549 -11.813 1.00 80.06 82 ALA A CA 1
ATOM 617 C C . ALA A 1 82 ? -1.597 2.275 -13.170 1.00 80.06 82 ALA A C 1
ATOM 619 O O . ALA A 1 82 ? -0.903 1.846 -14.088 1.00 80.06 82 ALA A O 1
ATOM 620 N N . GLY A 1 83 ? -2.295 3.409 -13.286 1.00 83.44 83 GLY A N 1
ATOM 621 C CA . GLY A 1 83 ? -2.264 4.258 -14.479 1.00 83.44 83 GLY A CA 1
ATOM 622 C C . GLY A 1 83 ? -0.873 4.820 -14.794 1.00 83.44 83 GLY A C 1
ATOM 623 O O . GLY A 1 83 ? -0.459 4.801 -15.950 1.00 83.44 83 GLY A O 1
ATOM 624 N N . VAL A 1 84 ? -0.125 5.268 -13.780 1.00 80.75 84 VAL A N 1
ATOM 625 C CA . VAL A 1 84 ? 1.255 5.762 -13.941 1.00 80.75 84 VAL A CA 1
ATOM 626 C C . VAL A 1 84 ? 2.194 4.644 -14.408 1.00 80.75 84 VAL A C 1
ATOM 628 O O . VAL A 1 84 ? 2.929 4.835 -15.377 1.00 80.75 84 VAL A O 1
ATOM 631 N N . PHE A 1 85 ? 2.127 3.459 -13.789 1.00 71.38 85 PHE A N 1
ATOM 632 C CA . PHE A 1 85 ? 2.938 2.305 -14.197 1.00 71.38 85 PHE A CA 1
ATOM 633 C C . PHE A 1 85 ? 2.603 1.834 -15.617 1.00 71.38 85 PHE A C 1
ATOM 635 O O . PHE A 1 85 ? 3.512 1.606 -16.414 1.00 71.38 85 PHE A O 1
ATOM 642 N N . LEU A 1 86 ? 1.315 1.767 -15.977 1.00 72.38 86 LEU A N 1
ATOM 643 C CA . LEU A 1 86 ? 0.880 1.457 -17.346 1.00 72.38 86 LEU A CA 1
ATOM 644 C C . LEU A 1 86 ? 1.352 2.515 -18.360 1.00 72.38 86 LEU A C 1
ATOM 646 O O . LEU A 1 86 ? 1.712 2.179 -19.492 1.00 72.38 86 LEU A O 1
ATOM 650 N N . GLY A 1 87 ? 1.406 3.786 -17.953 1.00 72.88 87 GLY A N 1
ATOM 651 C CA . GLY A 1 87 ? 1.997 4.864 -18.745 1.00 72.88 87 GLY A CA 1
ATOM 652 C C . GLY A 1 87 ? 3.476 4.617 -19.050 1.00 72.88 87 GLY A C 1
ATOM 653 O O . GLY A 1 87 ? 3.891 4.755 -20.201 1.00 72.88 87 GLY A O 1
ATOM 654 N N . PHE A 1 88 ? 4.252 4.159 -18.062 1.00 64.88 88 PHE A N 1
ATOM 655 C CA . PHE A 1 88 ? 5.662 3.807 -18.258 1.00 64.88 88 PHE A CA 1
ATOM 656 C C . PHE A 1 88 ? 5.861 2.613 -19.205 1.00 64.88 88 PHE A C 1
ATOM 658 O O . PHE A 1 88 ? 6.776 2.660 -20.026 1.00 64.88 88 PHE A O 1
ATOM 665 N N . VAL A 1 89 ? 4.971 1.606 -19.190 1.00 61.16 89 VAL A N 1
ATOM 666 C CA . VAL A 1 89 ? 5.000 0.478 -20.156 1.00 61.16 89 VAL A CA 1
ATOM 667 C C . VAL A 1 89 ? 4.880 0.959 -21.607 1.00 61.16 89 VAL A C 1
ATOM 669 O O . VAL A 1 89 ? 5.478 0.378 -22.512 1.00 61.16 89 VAL A O 1
ATOM 672 N N . THR A 1 90 ? 4.101 2.018 -21.839 1.00 61.09 90 THR A N 1
ATOM 673 C CA . THR A 1 90 ? 3.803 2.527 -23.188 1.00 61.09 90 THR A CA 1
ATOM 674 C C . THR A 1 90 ? 4.955 3.364 -23.765 1.00 61.09 90 THR A C 1
ATOM 676 O O . THR A 1 90 ? 4.987 3.653 -24.962 1.00 61.09 90 THR A O 1
ATOM 679 N N . GLN A 1 91 ? 5.931 3.751 -22.940 1.00 57.41 91 GLN A N 1
ATOM 680 C CA . GLN A 1 91 ? 7.058 4.572 -23.367 1.00 57.41 91 GLN A CA 1
ATOM 681 C C . GLN A 1 91 ? 8.066 3.730 -24.174 1.00 57.41 91 GLN A C 1
ATOM 683 O O . GLN A 1 91 ? 8.467 2.647 -23.760 1.00 57.41 91 GLN A O 1
ATOM 688 N N . ASN A 1 92 ? 8.502 4.227 -25.339 1.00 50.84 92 ASN A N 1
ATOM 689 C CA . ASN A 1 92 ? 9.428 3.522 -26.248 1.00 50.84 92 ASN A CA 1
ATOM 690 C C . ASN A 1 92 ? 10.871 3.393 -25.720 1.00 50.84 92 ASN A C 1
ATOM 692 O O . ASN A 1 92 ? 11.724 2.826 -26.397 1.00 50.84 92 ASN A O 1
ATOM 696 N N . ASP A 1 93 ? 11.145 3.916 -24.528 1.00 55.81 93 ASP A N 1
ATOM 697 C CA . ASP A 1 93 ? 12.449 3.841 -23.885 1.00 55.81 93 ASP A CA 1
ATOM 698 C C . ASP A 1 93 ? 12.574 2.510 -23.128 1.00 55.81 93 ASP A C 1
ATOM 700 O O . ASP A 1 93 ? 11.673 2.138 -22.369 1.00 55.81 93 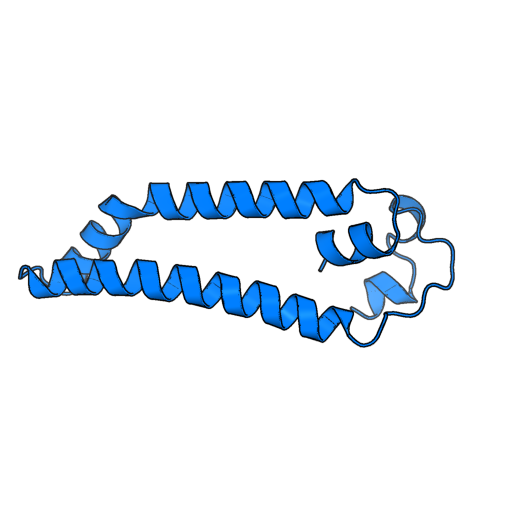ASP A O 1
ATOM 704 N N . VAL A 1 94 ? 13.681 1.782 -23.313 1.00 56.34 94 VAL A N 1
ATOM 705 C CA . VAL A 1 94 ? 13.886 0.452 -22.696 1.00 56.34 94 VAL A CA 1
ATOM 706 C C . VAL A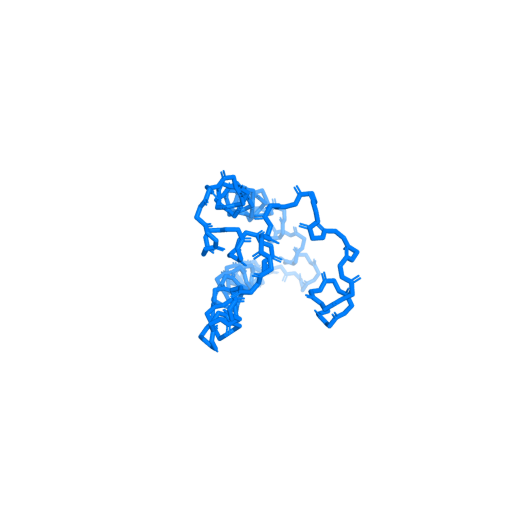 1 94 ? 13.787 0.535 -21.170 1.00 56.34 94 VAL A C 1
ATOM 708 O O . VAL A 1 94 ? 13.274 -0.374 -20.519 1.00 56.34 94 VAL A O 1
ATOM 711 N N . ILE A 1 95 ? 14.195 1.675 -20.610 1.00 55.78 95 ILE A N 1
ATOM 712 C CA . ILE A 1 95 ? 14.074 1.983 -19.188 1.00 55.78 95 ILE A CA 1
ATOM 713 C C . ILE A 1 95 ? 12.591 2.067 -18.781 1.00 55.78 95 ILE A C 1
ATOM 715 O O . ILE A 1 95 ? 12.199 1.413 -17.820 1.00 55.78 95 ILE A O 1
ATOM 719 N N . GLY A 1 96 ? 11.738 2.773 -19.533 1.00 56.06 96 GLY A N 1
ATOM 720 C CA . GLY A 1 96 ? 10.300 2.894 -19.234 1.00 56.06 96 GLY A CA 1
ATOM 721 C C . GLY A 1 96 ? 9.572 1.545 -19.227 1.00 56.06 96 GLY A C 1
ATOM 722 O O . GLY A 1 96 ? 8.835 1.237 -18.286 1.00 56.06 96 GLY A O 1
ATOM 723 N N . LYS A 1 97 ? 9.873 0.681 -20.205 1.00 54.91 97 LYS A N 1
ATOM 724 C CA . LYS A 1 97 ? 9.316 -0.681 -20.275 1.00 54.91 97 LYS A CA 1
ATOM 725 C C . LYS A 1 97 ? 9.739 -1.563 -19.100 1.00 54.91 97 LYS A C 1
ATOM 727 O O . LYS A 1 97 ? 8.923 -2.338 -18.612 1.00 54.91 97 LYS A O 1
ATOM 732 N N . MET A 1 98 ? 10.978 -1.433 -18.620 1.00 58.12 98 MET A N 1
ATOM 733 C CA . MET A 1 98 ? 11.471 -2.174 -17.452 1.00 58.12 98 MET A CA 1
ATOM 734 C C . MET A 1 98 ? 10.826 -1.718 -16.134 1.00 58.12 98 MET A C 1
ATOM 736 O O . MET A 1 98 ? 10.612 -2.541 -15.251 1.00 58.12 98 MET A O 1
ATOM 740 N N . PHE A 1 99 ? 10.481 -0.435 -16.002 1.00 58.94 99 PHE A N 1
ATOM 741 C CA . PHE A 1 99 ? 9.755 0.084 -14.837 1.00 58.94 99 PHE A CA 1
ATOM 742 C C . PHE A 1 99 ? 8.284 -0.328 -14.803 1.00 58.94 99 PHE A C 1
ATOM 744 O O . PHE A 1 99 ? 7.744 -0.567 -13.730 1.00 58.94 99 PHE A O 1
ATOM 751 N N . GLY A 1 100 ? 7.624 -0.368 -15.960 1.00 52.38 100 GLY A N 1
ATOM 752 C CA . GLY A 1 100 ? 6.201 -0.688 -16.033 1.00 52.38 100 GLY A CA 1
ATOM 753 C C . GLY A 1 100 ? 5.871 -2.182 -15.887 1.00 52.38 100 GLY A C 1
ATOM 754 O O . GLY A 1 100 ? 4.730 -2.523 -15.590 1.00 52.38 100 GLY A O 1
ATOM 755 N N . LEU A 1 101 ? 6.854 -3.065 -16.100 1.00 54.06 101 LEU A N 1
ATOM 756 C CA . LEU A 1 101 ? 6.748 -4.528 -15.947 1.00 54.06 101 LEU A CA 1
ATOM 757 C C . LEU A 1 101 ? 7.363 -5.070 -14.645 1.00 54.06 101 LEU A C 1
ATOM 759 O O . LEU A 1 101 ? 7.280 -6.277 -14.405 1.00 54.06 101 LEU A O 1
ATOM 763 N N . GLY A 1 102 ? 8.034 -4.208 -13.878 1.00 49.53 102 GLY A N 1
ATOM 764 C CA . GLY A 1 102 ? 8.667 -4.543 -12.605 1.00 49.53 102 GLY A CA 1
ATOM 765 C C . GLY A 1 102 ? 7.693 -4.728 -11.453 1.00 49.53 102 GLY A C 1
ATOM 766 O O . GLY A 1 102 ? 6.586 -4.148 -11.506 1.00 49.53 102 GLY A O 1
#

Organism: NCBI:txid1497501

Secondary structure (DSSP, 8-state):
-HHHHHS-TTHHHHT--S-----TTHHHHHHHHHHHHHHHHHHHHHHHHHHHHHTT--HHHHHHHHHHHHHHHHHHHHHHHHHHHHHHHHSSSHHHHHHH--

Sequence (102 aa):
MVAVFQEGIGASLIGADSGVPIISFLPVMLFAILFGLSMDYNVFLLSRIHEAYNEGDRPRESVIHGMGRIGKVVVFAGLIMAGVFLGFVTQNDVIGKMFGLG